Protein AF-A0A1Q9NU17-F1 (afdb_monomer_lite)

Radius of gyration: 14.77 Å; chains: 1; bounding box: 32×34×32 Å

Foldseek 3Di:
DPPPPVCVVCVVVDDALLVVCVVDAAPDDDDADPDPRGPVRNVVNCVVCVVVRYD

Secondary structure (DSSP, 8-state):
-----HHHHHGGG---HHHHHHTSPTT-------GGGS-HHHHHHHHHTHHHH--

pLDDT: mean 88.36, std 9.83, range [50.41, 95.12]

Structure (mmCIF, N/CA/C/O backbone):
data_AF-A0A1Q9NU17-F1
#
_entry.id   AF-A0A1Q9NU17-F1
#
loop_
_atom_site.group_PDB
_atom_site.id
_atom_site.type_symbol
_atom_site.label_atom_id
_atom_site.label_alt_id
_atom_site.label_comp_id
_atom_site.label_asym_id
_atom_site.label_entity_id
_atom_site.label_seq_id
_atom_site.pdbx_PDB_ins_code
_atom_site.Cartn_x
_atom_site.Cartn_y
_atom_site.Cartn_z
_atom_site.occupancy
_atom_site.B_iso_or_equiv
_atom_site.auth_seq_id
_atom_site.auth_comp_id
_atom_site.auth_asym_id
_atom_site.auth_atom_id
_atom_site.pdbx_PDB_model_num
ATOM 1 N N . MET A 1 1 ? -19.729 16.640 22.120 1.00 50.41 1 MET A N 1
ATOM 2 C CA . MET A 1 1 ? -19.468 15.809 20.924 1.00 50.41 1 MET A CA 1
ATOM 3 C C . MET A 1 1 ? -18.462 14.733 21.299 1.00 50.41 1 MET A C 1
ATOM 5 O O . MET A 1 1 ? -17.276 15.023 21.370 1.00 50.41 1 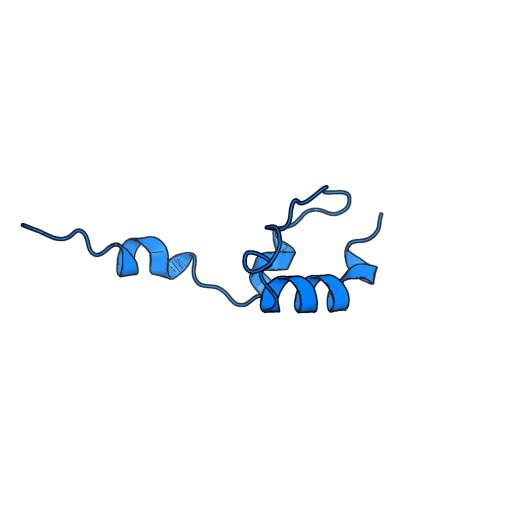MET A O 1
ATOM 9 N N . SER A 1 2 ? -18.931 13.525 21.623 1.00 55.38 2 SER A N 1
ATOM 10 C CA . SER A 1 2 ? -18.039 12.387 21.870 1.00 55.38 2 SER A CA 1
ATOM 11 C C . SER A 1 2 ? -17.393 12.002 20.538 1.00 55.38 2 SER A C 1
ATOM 13 O O . SER A 1 2 ? -18.033 11.384 19.688 1.00 55.38 2 SER A O 1
ATOM 15 N N . LYS A 1 3 ? -16.161 12.468 20.301 1.00 65.62 3 LYS A N 1
ATOM 16 C CA . LYS A 1 3 ? -15.316 11.963 19.216 1.00 65.62 3 LYS A CA 1
ATOM 17 C C . LYS A 1 3 ? -15.108 10.488 19.521 1.00 65.62 3 LYS A C 1
ATOM 19 O O . LYS A 1 3 ? -14.392 10.159 20.458 1.00 65.62 3 LYS A O 1
ATOM 24 N N . THR A 1 4 ? -15.747 9.602 18.766 1.00 71.19 4 THR A N 1
ATOM 25 C CA . THR A 1 4 ? -15.357 8.195 18.784 1.00 71.19 4 THR A CA 1
ATOM 26 C C . THR A 1 4 ? -13.857 8.152 18.511 1.00 71.19 4 THR A C 1
ATOM 28 O O . THR A 1 4 ? -13.404 8.706 17.507 1.00 71.19 4 THR A O 1
ATOM 31 N N . ASP A 1 5 ? -13.095 7.564 19.432 1.00 85.50 5 ASP A N 1
ATOM 32 C CA . ASP A 1 5 ? -11.638 7.500 19.366 1.00 85.50 5 ASP A CA 1
ATOM 33 C C . ASP A 1 5 ? -11.240 6.533 18.238 1.00 85.50 5 ASP A C 1
ATOM 35 O O . ASP A 1 5 ? -10.997 5.339 18.431 1.00 85.50 5 ASP A O 1
ATOM 39 N N . TRP A 1 6 ? -11.295 7.031 16.999 1.00 91.00 6 TRP A N 1
ATOM 40 C CA . TRP A 1 6 ? -11.050 6.253 15.785 1.00 91.00 6 TRP A CA 1
ATOM 41 C C . TRP A 1 6 ? -9.657 5.623 15.820 1.00 91.00 6 TRP A C 1
ATOM 43 O O . TRP A 1 6 ? -9.480 4.498 15.358 1.00 91.00 6 TRP A O 1
ATOM 53 N N . THR A 1 7 ? -8.698 6.305 16.444 1.00 89.56 7 THR A N 1
ATOM 54 C CA . THR A 1 7 ? -7.347 5.806 16.676 1.00 89.56 7 THR A CA 1
ATOM 55 C C . THR A 1 7 ? -7.376 4.496 17.454 1.00 89.56 7 THR A C 1
ATOM 57 O O . THR A 1 7 ? -6.727 3.541 17.038 1.00 89.56 7 THR A O 1
ATOM 60 N N . GLN A 1 8 ? -8.178 4.391 18.523 1.00 90.19 8 GLN A N 1
ATOM 61 C CA . GLN A 1 8 ? -8.313 3.126 19.252 1.00 90.19 8 GLN A CA 1
ATOM 62 C C . GLN A 1 8 ? -9.042 2.060 18.446 1.00 90.19 8 GLN A C 1
ATOM 64 O O . GLN A 1 8 ? -8.629 0.902 18.452 1.00 90.19 8 GLN A O 1
ATOM 69 N N . LYS A 1 9 ? -10.072 2.446 17.686 1.00 91.06 9 LYS A N 1
ATOM 70 C CA . LYS A 1 9 ? -10.794 1.517 16.806 1.00 91.06 9 LYS A CA 1
ATOM 71 C C . LYS A 1 9 ? -9.881 0.869 15.757 1.00 91.06 9 LYS A C 1
ATOM 73 O O . LYS A 1 9 ? -10.081 -0.295 15.419 1.00 91.06 9 LYS A O 1
ATOM 78 N N . TYR A 1 10 ? -8.908 1.609 15.225 1.00 92.50 10 TYR A N 1
ATOM 79 C CA . TYR A 1 10 ? -8.028 1.141 14.149 1.00 92.50 10 TYR A CA 1
ATOM 80 C C . TYR A 1 10 ? -6.622 0.761 14.605 1.00 92.50 10 TYR A C 1
ATOM 82 O O . TY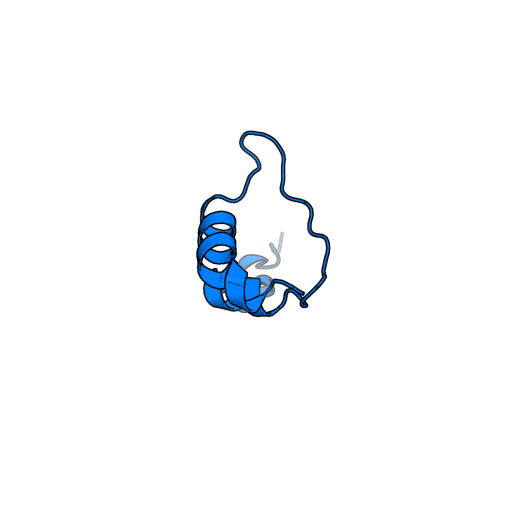R A 1 10 ? -5.833 0.316 13.775 1.00 92.50 10 TYR A O 1
ATOM 90 N N . LYS A 1 11 ? -6.315 0.863 15.902 1.00 92.56 11 LYS A N 1
ATOM 91 C CA . LYS A 1 11 ? -4.997 0.528 16.456 1.00 92.56 11 LYS A CA 1
ATOM 92 C C . LYS A 1 11 ? -4.538 -0.880 16.071 1.00 92.56 11 LYS A C 1
ATOM 94 O O . LYS A 1 11 ? -3.367 -1.075 15.782 1.00 92.56 11 LYS A O 1
ATOM 99 N N . SER A 1 12 ? -5.465 -1.836 15.988 1.00 93.38 12 SER A N 1
ATOM 100 C CA . SER A 1 12 ? -5.180 -3.216 15.569 1.00 93.38 12 SER A CA 1
ATOM 101 C C . SER A 1 12 ? -4.838 -3.379 14.084 1.00 93.38 12 SER A C 1
ATOM 103 O O . SER A 1 12 ? -4.306 -4.414 13.703 1.00 93.38 12 SER A O 1
ATOM 105 N N . LYS A 1 13 ? -5.147 -2.391 13.235 1.00 92.88 13 LYS A N 1
ATOM 106 C CA . LYS A 1 13 ? -4.832 -2.415 11.796 1.00 92.88 13 LYS A CA 1
ATOM 107 C C . LYS A 1 13 ? -3.466 -1.814 11.471 1.00 92.88 13 LYS A C 1
ATOM 109 O O . LYS A 1 13 ? -3.030 -1.905 10.327 1.00 92.88 13 LYS A O 1
ATOM 114 N N . VAL A 1 14 ? -2.822 -1.167 12.440 1.00 93.88 14 VAL A N 1
ATOM 115 C CA . VAL A 1 14 ? -1.482 -0.604 12.271 1.00 93.88 14 VAL A CA 1
ATOM 116 C C . VAL A 1 14 ? -0.482 -1.738 12.452 1.00 93.88 14 VAL A C 1
ATOM 118 O O . VAL A 1 14 ? -0.319 -2.255 13.553 1.00 93.88 14 VAL A O 1
ATOM 121 N N . VAL A 1 15 ? 0.147 -2.140 11.354 1.00 94.81 15 VAL A N 1
ATOM 122 C CA . VAL A 1 15 ? 1.107 -3.247 11.299 1.00 94.81 15 VAL A CA 1
ATOM 123 C C . VAL A 1 15 ? 2.308 -2.855 10.444 1.00 94.81 15 VAL A C 1
ATOM 125 O O . VAL A 1 15 ? 2.218 -1.940 9.621 1.00 94.81 15 VAL A O 1
ATOM 128 N N . ASP A 1 16 ? 3.422 -3.565 10.611 1.00 94.94 16 ASP A N 1
ATOM 129 C CA . ASP A 1 16 ? 4.606 -3.408 9.767 1.00 94.94 16 ASP A CA 1
ATOM 130 C C . ASP A 1 16 ? 4.340 -3.813 8.310 1.00 94.94 16 ASP A C 1
ATOM 132 O O . ASP A 1 16 ? 3.497 -4.669 8.023 1.00 94.94 16 ASP A O 1
ATOM 136 N N . ALA A 1 17 ? 5.112 -3.244 7.379 1.00 93.69 17 ALA A N 1
ATOM 137 C CA . ALA A 1 17 ? 4.990 -3.535 5.948 1.00 93.69 17 ALA A CA 1
ATOM 138 C C . ALA A 1 17 ? 5.114 -5.037 5.649 1.00 93.69 17 ALA A C 1
ATOM 140 O O . ALA A 1 17 ? 4.299 -5.583 4.907 1.00 93.69 17 ALA A O 1
ATOM 141 N N . SER A 1 18 ? 6.063 -5.716 6.300 1.00 92.06 18 SER A N 1
ATOM 142 C CA 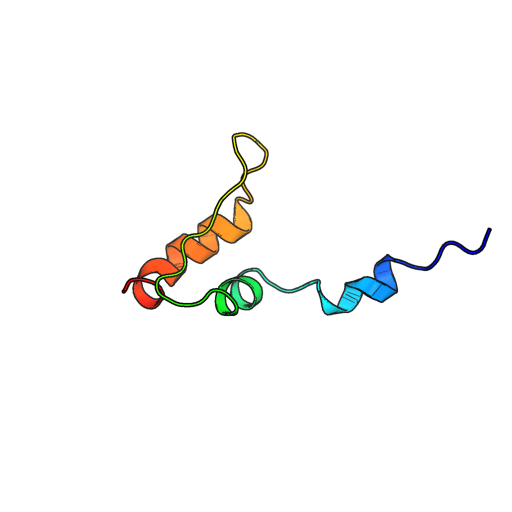. SER A 1 18 ? 6.297 -7.157 6.153 1.00 92.06 18 SER A CA 1
ATOM 143 C C . SER A 1 18 ? 5.111 -8.014 6.609 1.00 92.06 18 SER A C 1
ATOM 145 O O . SER A 1 18 ? 4.885 -9.093 6.066 1.00 92.06 18 SER A O 1
ATOM 147 N N . GLN A 1 19 ? 4.328 -7.550 7.588 1.00 93.81 19 GLN A N 1
ATOM 148 C CA . GLN A 1 19 ? 3.096 -8.219 8.011 1.00 93.81 19 GLN A CA 1
ATOM 149 C C . GLN A 1 19 ? 1.955 -7.911 7.042 1.00 93.81 19 GLN A C 1
ATOM 151 O O . GLN A 1 19 ? 1.218 -8.816 6.655 1.00 93.81 19 GLN A O 1
ATOM 156 N N . ALA A 1 20 ? 1.848 -6.661 6.585 1.00 93.75 20 ALA A N 1
ATOM 157 C CA . ALA A 1 20 ? 0.822 -6.248 5.634 1.00 93.75 20 ALA A CA 1
ATOM 158 C C . ALA A 1 20 ? 0.895 -7.041 4.317 1.00 93.75 20 ALA A C 1
ATOM 160 O O . ALA A 1 20 ? -0.126 -7.550 3.852 1.00 93.75 20 ALA A O 1
ATOM 161 N N . ILE A 1 21 ? 2.091 -7.201 3.737 1.00 92.38 21 ILE A N 1
ATOM 162 C CA . ILE A 1 21 ? 2.247 -7.896 2.449 1.00 92.38 21 ILE A CA 1
ATOM 163 C C . ILE A 1 21 ? 1.928 -9.396 2.524 1.00 92.38 21 ILE A C 1
ATOM 165 O O . ILE A 1 21 ? 1.468 -9.958 1.535 1.00 92.38 21 ILE A O 1
ATOM 169 N N . LYS A 1 22 ? 2.081 -10.044 3.690 1.00 91.00 22 LYS A N 1
ATOM 170 C CA . LYS A 1 22 ? 1.761 -11.475 3.881 1.00 91.00 22 LYS A CA 1
ATOM 171 C C . LYS A 1 22 ? 0.280 -11.788 3.698 1.00 91.00 22 LYS A C 1
ATOM 173 O O . LYS A 1 22 ? -0.081 -12.934 3.446 1.00 91.00 22 LYS A O 1
ATOM 178 N N . HIS A 1 23 ? -0.586 -10.785 3.825 1.00 91.69 23 HIS A N 1
ATOM 179 C CA . HIS A 1 23 ? -2.012 -10.945 3.562 1.00 91.69 23 HIS A CA 1
ATOM 180 C C . HIS A 1 23 ? -2.347 -10.978 2.059 1.00 91.69 23 HIS A C 1
ATOM 182 O O . HIS A 1 23 ? -3.470 -11.340 1.698 1.00 91.69 23 HIS A O 1
ATOM 188 N N . ILE A 1 24 ? -1.403 -10.625 1.179 1.00 91.38 24 ILE A N 1
ATOM 189 C CA . ILE A 1 24 ? -1.573 -10.679 -0.276 1.00 91.38 24 ILE A CA 1
ATOM 190 C C . ILE A 1 24 ? -1.323 -12.114 -0.750 1.00 91.38 24 ILE A C 1
ATOM 192 O O . ILE A 1 24 ? -0.284 -12.710 -0.480 1.00 91.38 24 ILE A O 1
ATOM 196 N N . LYS A 1 25 ? -2.292 -12.680 -1.472 1.00 89.25 25 LYS A N 1
ATOM 197 C CA . LYS A 1 25 ? -2.196 -14.041 -2.015 1.00 89.25 25 LYS A CA 1
ATOM 198 C C . LYS A 1 25 ? -1.290 -14.076 -3.250 1.00 89.25 25 LYS A C 1
ATOM 200 O O . LYS A 1 25 ? -1.279 -13.129 -4.036 1.00 89.25 25 LYS A O 1
ATOM 205 N N . ARG A 1 26 ? -0.590 -15.195 -3.459 1.00 90.12 26 ARG A N 1
ATOM 206 C CA . ARG A 1 26 ? 0.153 -15.464 -4.705 1.00 90.12 26 ARG A CA 1
ATOM 207 C C . ARG A 1 26 ? -0.788 -15.412 -5.911 1.00 90.12 26 ARG A C 1
ATOM 209 O O . ARG A 1 26 ? -1.957 -15.782 -5.795 1.00 90.12 26 ARG A O 1
ATOM 216 N N . GLY A 1 27 ? -0.295 -14.888 -7.032 1.00 88.06 27 GLY A N 1
ATOM 217 C CA . GLY A 1 27 ? -1.092 -14.670 -8.247 1.00 88.06 27 GLY A CA 1
ATOM 218 C C . GLY A 1 27 ? -2.111 -13.520 -8.165 1.00 88.06 27 GLY A C 1
ATOM 219 O O . GLY A 1 27 ? -2.827 -13.262 -9.135 1.00 88.06 27 GLY A O 1
ATOM 220 N N . ALA A 1 28 ? -2.201 -12.799 -7.040 1.00 90.56 28 ALA A N 1
ATOM 221 C CA . ALA A 1 28 ? -3.097 -11.654 -6.926 1.00 90.56 28 ALA A CA 1
ATOM 222 C C . ALA A 1 28 ? -2.620 -10.481 -7.796 1.00 90.56 28 ALA A C 1
ATOM 224 O O . ALA A 1 28 ? -1.452 -10.097 -7.784 1.00 90.56 28 ALA A O 1
ATOM 225 N N . ARG A 1 29 ? -3.562 -9.852 -8.503 1.00 91.81 29 ARG A N 1
ATOM 226 C CA . ARG A 1 29 ? -3.327 -8.588 -9.209 1.00 91.81 29 ARG A CA 1
ATOM 227 C C . ARG A 1 29 ? -3.685 -7.448 -8.266 1.00 91.81 29 ARG A C 1
ATOM 229 O O . ARG A 1 29 ? -4.839 -7.328 -7.860 1.00 91.81 29 ARG A O 1
ATOM 236 N N . ILE A 1 30 ? -2.699 -6.632 -7.911 1.00 90.44 30 ILE A N 1
ATOM 237 C CA . ILE A 1 30 ? -2.867 -5.495 -7.001 1.00 90.44 30 ILE A CA 1
ATOM 238 C C . ILE A 1 30 ? -2.745 -4.177 -7.763 1.00 90.44 30 ILE A C 1
ATOM 240 O O . ILE A 1 30 ? -1.999 -4.075 -8.735 1.00 90.44 30 ILE A O 1
ATOM 244 N N . PHE A 1 31 ? -3.481 -3.164 -7.313 1.00 93.19 31 PHE A N 1
ATOM 245 C CA . PHE A 1 31 ? -3.386 -1.804 -7.831 1.00 93.19 31 PHE A CA 1
ATOM 246 C C . PHE A 1 31 ? -2.615 -0.934 -6.840 1.00 93.19 31 PHE A C 1
ATOM 248 O O . PHE A 1 31 ? -2.908 -0.938 -5.644 1.00 93.19 31 PHE A O 1
ATOM 255 N N . LEU A 1 32 ? -1.641 -0.183 -7.346 1.00 92.62 32 LEU A N 1
ATOM 256 C CA . LEU A 1 32 ? -0.904 0.818 -6.584 1.00 92.62 32 LEU A CA 1
ATOM 257 C C . LEU A 1 32 ? -1.407 2.203 -6.992 1.00 92.62 32 LEU A C 1
ATOM 259 O O . LEU A 1 32 ? -1.716 2.429 -8.161 1.00 92.62 32 LEU A O 1
ATOM 263 N N . GLY A 1 33 ? -1.490 3.127 -6.031 1.00 90.06 33 GLY A N 1
ATOM 264 C CA . GLY A 1 33 ? -1.860 4.514 -6.315 1.00 90.06 33 GLY A CA 1
ATOM 265 C C . GLY A 1 33 ? -0.932 5.148 -7.355 1.00 90.06 33 GLY A C 1
ATOM 266 O O . GLY A 1 33 ? 0.189 4.697 -7.554 1.00 90.06 33 GLY A O 1
ATOM 267 N N . THR A 1 34 ? -1.388 6.195 -8.037 1.00 91.25 34 THR A N 1
ATOM 268 C CA . THR A 1 34 ? -0.617 6.861 -9.099 1.00 91.25 34 THR A CA 1
ATOM 269 C C . THR A 1 34 ? 0.145 8.080 -8.571 1.00 91.25 34 THR A C 1
ATOM 271 O O . THR A 1 34 ? -0.357 8.807 -7.711 1.00 91.25 34 THR A O 1
ATOM 274 N N . GLY A 1 35 ? 1.342 8.345 -9.106 1.00 90.50 35 GLY A N 1
ATOM 275 C CA . GLY A 1 35 ? 2.153 9.515 -8.743 1.00 90.50 35 GLY A CA 1
ATOM 276 C C . GLY A 1 35 ? 2.546 9.525 -7.262 1.00 90.50 35 GLY A C 1
ATOM 277 O O . GLY A 1 35 ? 3.045 8.533 -6.739 1.00 90.50 35 GLY A O 1
ATOM 278 N N . CYS A 1 36 ? 2.279 10.629 -6.558 1.00 91.50 36 CYS A N 1
ATOM 279 C CA . CYS A 1 36 ? 2.583 10.757 -5.126 1.00 91.50 36 CYS A CA 1
ATOM 280 C C . CYS A 1 36 ? 1.721 9.858 -4.216 1.00 91.50 36 CYS A C 1
ATOM 282 O O . CYS A 1 36 ? 1.978 9.789 -3.019 1.00 91.50 36 CYS A O 1
ATOM 284 N N . GLY A 1 37 ? 0.702 9.180 -4.759 1.00 91.31 37 GLY A N 1
ATOM 285 C CA . GLY A 1 37 ? -0.128 8.218 -4.028 1.00 91.31 37 GLY A CA 1
ATOM 286 C C . GLY A 1 37 ? 0.459 6.806 -3.948 1.00 91.31 37 GLY A C 1
ATOM 287 O O . GLY A 1 37 ? -0.189 5.916 -3.397 1.00 91.31 37 GLY A O 1
ATOM 288 N N . VAL A 1 38 ? 1.648 6.571 -4.513 1.00 94.25 38 VAL A N 1
ATOM 289 C CA . VAL A 1 38 ? 2.334 5.277 -4.418 1.00 94.25 38 VAL A CA 1
ATOM 290 C C . VAL A 1 38 ? 2.869 5.085 -2.991 1.00 94.25 38 VAL A C 1
ATOM 292 O O . VAL A 1 38 ? 3.644 5.912 -2.507 1.00 94.25 38 VAL A O 1
ATOM 295 N N . PRO A 1 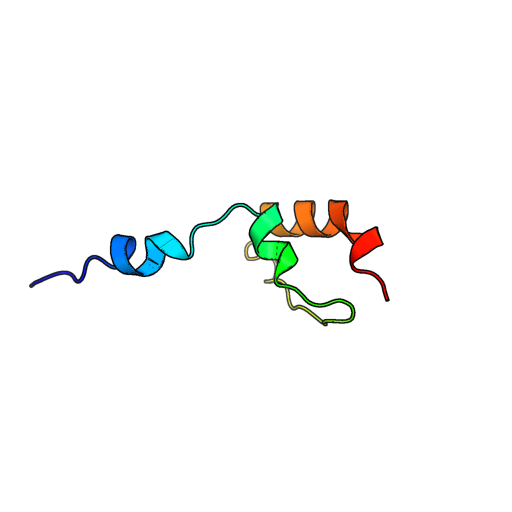39 ? 2.526 3.984 -2.302 1.00 93.62 39 PRO A N 1
ATOM 296 C CA . PRO A 1 39 ? 3.038 3.714 -0.965 1.00 93.62 39 PRO A CA 1
ATOM 297 C C . PRO A 1 39 ? 4.461 3.134 -1.026 1.00 93.62 39 PRO A C 1
ATOM 299 O O . PRO A 1 39 ? 4.639 1.917 -1.026 1.00 93.62 39 PRO A O 1
ATOM 302 N N . TYR A 1 40 ? 5.480 3.999 -1.047 1.00 93.75 40 TYR A N 1
ATOM 303 C CA . TYR A 1 40 ? 6.891 3.606 -1.207 1.00 93.75 40 TYR A CA 1
ATOM 304 C C . TYR A 1 40 ? 7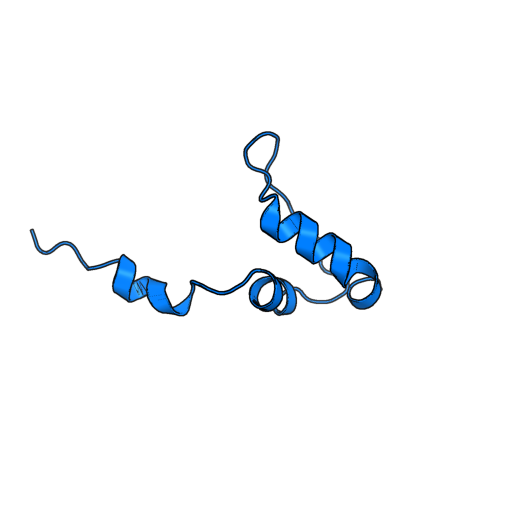.338 2.474 -0.272 1.00 93.75 40 TYR A C 1
ATOM 306 O O . TYR A 1 40 ? 7.900 1.489 -0.740 1.00 93.75 40 TYR A O 1
ATOM 314 N N . HIS A 1 41 ? 7.026 2.572 1.024 1.00 94.44 41 HIS A N 1
ATOM 315 C CA . HIS A 1 41 ? 7.438 1.575 2.017 1.00 94.44 41 HIS A CA 1
ATOM 316 C C . HIS A 1 41 ? 6.863 0.176 1.730 1.00 94.44 41 HIS A C 1
ATOM 318 O O . HIS A 1 41 ? 7.562 -0.825 1.853 1.00 94.44 41 HIS A O 1
ATOM 324 N N . LEU A 1 42 ? 5.607 0.096 1.275 1.00 94.44 42 LEU A N 1
ATOM 325 C CA . LEU A 1 42 ? 4.984 -1.178 0.901 1.00 94.44 42 LEU A CA 1
ATOM 326 C C . LEU A 1 42 ? 5.545 -1.712 -0.418 1.00 94.44 42 LEU A C 1
ATOM 328 O O . LEU A 1 42 ? 5.740 -2.913 -0.553 1.00 94.44 42 LEU A O 1
ATOM 332 N N . VAL A 1 43 ? 5.823 -0.832 -1.382 1.00 94.38 43 VAL A N 1
ATOM 333 C CA . VAL A 1 43 ? 6.401 -1.220 -2.677 1.00 94.38 43 VAL A CA 1
ATOM 334 C C . VAL A 1 43 ? 7.807 -1.791 -2.513 1.00 94.38 43 VAL A C 1
ATOM 336 O O . VAL A 1 43 ? 8.127 -2.794 -3.146 1.00 94.38 43 VAL A O 1
ATOM 339 N N . GLN A 1 44 ? 8.628 -1.200 -1.645 1.00 95.12 44 GLN A N 1
ATOM 340 C CA . GLN A 1 44 ? 9.952 -1.737 -1.328 1.00 95.12 44 GLN A CA 1
ATOM 341 C C . GLN A 1 44 ? 9.850 -3.145 -0.740 1.00 95.12 44 GLN A C 1
ATOM 343 O O . GLN A 1 44 ? 10.548 -4.049 -1.190 1.00 95.12 44 GLN A O 1
ATOM 348 N N . GLU A 1 45 ? 8.935 -3.355 0.205 1.00 94.94 45 GLU A N 1
ATOM 349 C CA . GLU A 1 45 ? 8.759 -4.664 0.830 1.00 94.94 45 GLU A CA 1
ATOM 350 C C . GLU A 1 45 ? 8.198 -5.710 -0.150 1.00 94.94 45 GLU A C 1
ATOM 352 O O . GLU A 1 45 ? 8.641 -6.858 -0.169 1.00 94.94 45 GLU A O 1
ATOM 357 N N . LEU A 1 46 ? 7.283 -5.308 -1.037 1.00 93.31 46 LEU A N 1
ATOM 358 C CA . LEU A 1 46 ? 6.814 -6.147 -2.143 1.00 93.31 46 LEU A CA 1
ATOM 359 C C . LEU A 1 46 ? 7.965 -6.563 -3.070 1.00 93.31 46 LEU A C 1
ATOM 361 O O . LEU A 1 46 ? 8.043 -7.728 -3.450 1.00 93.31 46 LEU A O 1
ATOM 365 N N . ALA A 1 47 ? 8.866 -5.638 -3.413 1.00 92.81 47 ALA A N 1
ATOM 366 C CA . ALA A 1 47 ? 10.020 -5.929 -4.262 1.00 92.81 47 ALA A CA 1
ATOM 367 C C . ALA A 1 47 ? 10.989 -6.917 -3.591 1.00 92.81 47 ALA A C 1
ATOM 369 O O . ALA A 1 47 ? 11.424 -7.874 -4.231 1.00 92.81 47 ALA A O 1
ATOM 370 N N . THR A 1 48 ? 11.262 -6.742 -2.295 1.00 93.25 48 THR A N 1
ATOM 371 C CA . THR A 1 48 ? 12.087 -7.66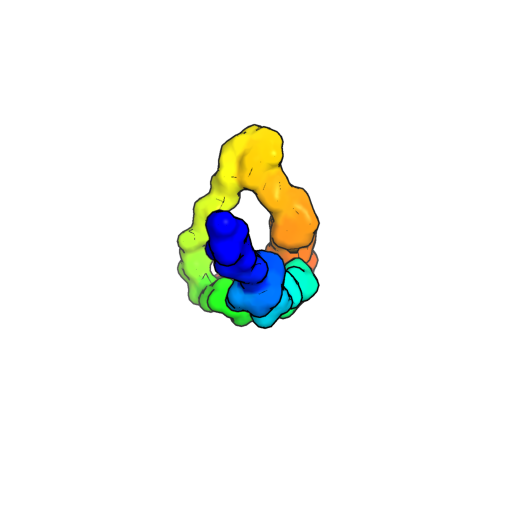8 -1.500 1.00 93.25 48 THR A CA 1
ATOM 372 C C . THR A 1 48 ? 11.502 -9.084 -1.472 1.00 93.25 48 THR A C 1
ATOM 374 O O . THR A 1 48 ? 12.243 -10.063 -1.546 1.00 93.25 48 THR A O 1
ATOM 377 N N . ASN A 1 49 ? 10.173 -9.213 -1.409 1.00 89.94 49 ASN A N 1
ATOM 378 C CA . ASN A 1 49 ? 9.479 -10.501 -1.291 1.00 89.94 49 ASN A CA 1
ATOM 379 C C . ASN A 1 49 ? 8.984 -11.061 -2.638 1.00 89.94 49 ASN A C 1
ATOM 381 O O . ASN A 1 49 ? 8.337 -12.110 -2.668 1.00 89.94 49 ASN A O 1
ATOM 385 N N . ALA A 1 50 ? 9.314 -10.415 -3.762 1.00 88.12 50 ALA A N 1
ATOM 386 C CA . ALA A 1 50 ? 8.782 -10.747 -5.085 1.00 88.12 50 ALA A CA 1
ATOM 387 C C . ALA A 1 50 ? 8.994 -12.222 -5.477 1.00 88.12 50 ALA A C 1
ATOM 389 O O . ALA A 1 50 ? 8.093 -12.847 -6.033 1.00 88.12 50 ALA A O 1
ATOM 390 N N . GLY A 1 51 ? 10.139 -12.813 -5.117 1.00 86.25 51 GLY A N 1
ATOM 391 C CA . GLY A 1 51 ? 10.432 -14.223 -5.400 1.00 86.25 51 GLY A CA 1
ATOM 392 C C . GLY A 1 51 ? 9.509 -15.222 -4.688 1.00 86.25 51 GLY A C 1
ATOM 393 O O . GLY A 1 51 ? 9.308 -16.323 -5.184 1.00 86.25 51 GLY A O 1
ATOM 394 N N . GLN A 1 52 ? 8.913 -14.847 -3.552 1.00 83.25 52 GLN A N 1
ATOM 395 C CA . GLN A 1 52 ? 7.949 -15.685 -2.822 1.00 83.25 52 GLN A CA 1
ATOM 396 C C . GLN A 1 52 ? 6.500 -15.465 -3.288 1.00 83.25 52 GLN A C 1
ATOM 398 O O . GLN A 1 52 ? 5.608 -16.240 -2.933 1.00 83.25 52 GLN A O 1
ATOM 403 N N . MET A 1 53 ? 6.267 -14.396 -4.055 1.00 80.44 53 MET A N 1
ATOM 404 C CA . MET A 1 53 ? 4.946 -13.947 -4.497 1.00 80.44 53 MET A CA 1
ATOM 405 C C . MET A 1 53 ? 4.668 -14.239 -5.975 1.00 80.44 53 MET A C 1
ATOM 407 O O . MET A 1 53 ? 3.500 -14.234 -6.372 1.00 80.44 53 MET A O 1
ATOM 411 N N . ALA A 1 54 ? 5.716 -14.491 -6.765 1.00 72.00 54 ALA A N 1
ATOM 412 C CA . ALA A 1 54 ? 5.605 -14.974 -8.135 1.00 72.00 54 ALA A CA 1
ATOM 413 C C . ALA A 1 54 ? 4.834 -16.310 -8.188 1.00 72.00 54 ALA A C 1
ATOM 415 O O . ALA A 1 54 ? 4.845 -17.078 -7.221 1.00 72.00 54 ALA A O 1
ATOM 416 N N . ASP A 1 55 ? 4.113 -16.523 -9.291 1.00 60.41 55 ASP A N 1
ATOM 417 C CA . ASP A 1 55 ? 3.361 -17.751 -9.584 1.00 60.41 55 ASP A CA 1
ATOM 418 C C . ASP A 1 55 ? 4.315 -18.950 -9.670 1.00 60.41 55 ASP A C 1
ATOM 420 O O . ASP A 1 55 ? 5.172 -18.957 -10.582 1.00 60.41 55 ASP A O 1
#

Sequence (55 aa):
MSKTDWTQKYKSKVVDASQAIKHIKRGARIFLGTGCGVPYHLVQELATNAGQMAD